Protein AF-A0A7X6YNN5-F1 (afdb_monomer_lite)

Secondary structure (DSSP, 8-state):
---EEEEE--GGG---TTEE---EEEEEEE--SSPP-SEEEEEESSPPPPPEESS--TTS-----TT------SS-SS--------SSS---EEEE---BSS--S---EEEEEE---S--------

pLDDT: mean 73.01, std 19.82, range [29.22, 93.81]

Sequence (126 aa):
MQEYGQQEIPATGFAVEDYDFPSHYVAMSYTISPALNESFSIRDCKNGDSPRRKTPNPRDAQADSDCLALGIVGAASAPTAISLGNSEHEQLHFACSALHFEPAETVDWKIIFHKKPCPDMTIKLL

Radius of gyration: 18.34 Å; chains: 1; bounding box: 44×37×46 Å

Structure (mmCIF, N/CA/C/O backbone):
data_AF-A0A7X6YNN5-F1
#
_entry.id   AF-A0A7X6YNN5-F1
#
loop_
_atom_site.group_PDB
_atom_site.id
_atom_site.type_symbol
_atom_site.label_atom_id
_atom_site.label_alt_id
_atom_site.label_comp_id
_atom_site.label_asym_id
_atom_site.label_entity_id
_atom_site.label_seq_id
_atom_site.pdbx_PDB_ins_code
_atom_site.Cartn_x
_atom_site.Cartn_y
_atom_site.Cartn_z
_atom_site.occupancy
_atom_site.B_iso_or_equiv
_atom_site.au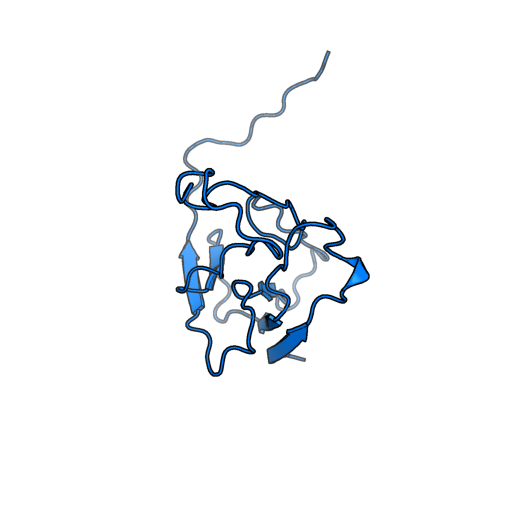th_seq_id
_atom_site.auth_comp_id
_atom_site.auth_asym_id
_atom_site.auth_atom_id
_atom_site.pdbx_PDB_model_num
ATOM 1 N N . MET A 1 1 ? -12.083 17.171 2.187 1.00 53.69 1 MET A N 1
ATOM 2 C CA . MET A 1 1 ? -12.525 16.473 0.964 1.00 53.69 1 MET A CA 1
ATOM 3 C C . MET A 1 1 ? -11.969 15.067 1.039 1.00 53.69 1 MET A C 1
ATOM 5 O O . MET A 1 1 ? -10.799 14.934 1.377 1.00 53.69 1 MET A O 1
ATOM 9 N N . GLN A 1 2 ? -12.804 14.048 0.839 1.00 64.25 2 GLN A N 1
ATOM 10 C CA . GLN A 1 2 ? -12.332 12.672 0.732 1.00 64.25 2 GLN A CA 1
ATOM 11 C C . GLN A 1 2 ? -11.773 12.486 -0.684 1.00 64.25 2 GLN A C 1
ATOM 13 O O . GLN A 1 2 ? -12.465 12.785 -1.654 1.00 64.25 2 GLN A O 1
ATOM 18 N N . GLU A 1 3 ? -10.515 12.082 -0.799 1.00 80.44 3 GLU A N 1
ATOM 19 C CA . GLU A 1 3 ? -9.775 11.978 -2.056 1.00 80.44 3 GLU A CA 1
ATOM 20 C C . GLU A 1 3 ? -9.387 10.518 -2.268 1.00 80.44 3 GLU A C 1
ATOM 22 O O . GLU A 1 3 ? -8.860 9.879 -1.363 1.00 80.44 3 GLU A O 1
ATOM 27 N N . TYR A 1 4 ? -9.672 9.985 -3.453 1.00 89.38 4 TYR A N 1
ATOM 28 C CA . TYR A 1 4 ? -9.289 8.639 -3.866 1.00 89.38 4 TYR A CA 1
ATOM 29 C C . TYR A 1 4 ? -8.782 8.710 -5.300 1.00 89.38 4 TYR A C 1
ATOM 31 O O . TYR A 1 4 ? -9.510 9.178 -6.180 1.00 89.38 4 TYR A O 1
ATOM 39 N N . GLY A 1 5 ? -7.550 8.272 -5.551 1.00 91.69 5 GLY A N 1
ATOM 40 C CA . GLY A 1 5 ? -6.995 8.379 -6.894 1.00 91.69 5 GLY A CA 1
ATOM 41 C C . GLY A 1 5 ? -5.649 7.704 -7.096 1.00 91.69 5 GLY A C 1
ATOM 42 O O . GLY A 1 5 ? -4.892 7.476 -6.153 1.00 91.69 5 GLY A O 1
ATOM 43 N N . GLN A 1 6 ? -5.370 7.413 -8.367 1.00 92.88 6 GLN A N 1
ATOM 44 C CA . GLN A 1 6 ? -4.073 6.931 -8.836 1.00 92.88 6 GLN A CA 1
ATOM 45 C C . GLN A 1 6 ? -3.008 8.002 -8.627 1.00 92.88 6 GLN A C 1
ATOM 47 O O . GLN A 1 6 ? -3.261 9.186 -8.858 1.00 92.88 6 GLN A O 1
ATOM 52 N N . GLN A 1 7 ? -1.829 7.574 -8.210 1.00 90.62 7 GLN A N 1
ATOM 53 C CA . GLN A 1 7 ? -0.639 8.374 -7.980 1.00 90.62 7 GLN A CA 1
ATOM 54 C C . GLN A 1 7 ? 0.572 7.620 -8.533 1.00 90.62 7 GLN A C 1
ATOM 56 O O . GLN A 1 7 ? 0.562 6.393 -8.652 1.00 90.62 7 GLN A O 1
ATOM 61 N N . GLU A 1 8 ? 1.626 8.360 -8.852 1.00 89.56 8 GLU A N 1
ATOM 62 C CA . GLU A 1 8 ? 2.868 7.797 -9.362 1.00 89.56 8 GLU A CA 1
ATOM 63 C C . GLU A 1 8 ? 4.053 8.436 -8.641 1.00 89.56 8 GLU A C 1
ATOM 65 O O . GLU A 1 8 ? 4.121 9.659 -8.483 1.00 89.56 8 GLU A O 1
ATOM 70 N N . ILE A 1 9 ? 4.992 7.608 -8.187 1.00 84.56 9 ILE A N 1
ATOM 71 C CA . ILE A 1 9 ? 6.249 8.085 -7.617 1.00 84.56 9 ILE A CA 1
ATOM 72 C C . ILE A 1 9 ? 7.164 8.529 -8.768 1.00 84.56 9 ILE A C 1
ATOM 74 O O . ILE A 1 9 ? 7.481 7.711 -9.633 1.00 84.56 9 ILE A O 1
ATOM 78 N N . PRO A 1 10 ? 7.650 9.785 -8.781 1.00 77.06 10 PRO A N 1
ATOM 79 C CA . PRO A 1 10 ? 8.563 10.250 -9.819 1.00 77.06 10 PRO A CA 1
ATOM 80 C C . PRO A 1 10 ? 9.834 9.396 -9.892 1.00 77.06 10 PRO A C 1
ATOM 82 O O . PRO A 1 10 ? 10.369 8.986 -8.862 1.00 77.06 10 PRO A O 1
ATOM 85 N N . ALA A 1 11 ? 10.386 9.215 -11.095 1.00 64.00 11 ALA A N 1
ATOM 86 C CA . ALA A 1 11 ? 11.577 8.389 -11.344 1.00 64.00 11 ALA A CA 1
ATOM 87 C C . ALA A 1 11 ? 12.816 8.764 -10.497 1.00 64.00 11 ALA A C 1
ATOM 89 O O . ALA A 1 11 ? 13.683 7.930 -10.245 1.00 64.00 11 ALA A O 1
ATOM 90 N N . THR A 1 12 ? 12.893 10.001 -9.995 1.00 62.09 12 THR A N 1
ATOM 91 C CA . THR A 1 12 ? 13.938 10.445 -9.055 1.00 62.09 12 THR A CA 1
ATOM 92 C C . THR A 1 12 ? 13.847 9.791 -7.672 1.00 62.09 12 THR A C 1
ATOM 94 O O . THR A 1 12 ? 14.797 9.884 -6.901 1.00 62.09 12 THR A O 1
ATOM 97 N N . GLY A 1 13 ? 12.725 9.152 -7.331 1.00 55.66 13 GLY A N 1
ATOM 98 C CA . GLY A 1 13 ? 12.491 8.525 -6.027 1.00 55.66 13 GLY A CA 1
ATOM 99 C C . GLY A 1 13 ? 13.176 7.170 -5.827 1.00 55.66 13 GLY A C 1
ATOM 100 O O . GLY A 1 13 ? 13.282 6.720 -4.691 1.00 55.66 13 GLY A O 1
ATOM 101 N N . PHE A 1 14 ? 13.662 6.532 -6.899 1.00 56.72 14 PHE A N 1
ATOM 102 C CA . PHE A 1 14 ? 14.114 5.133 -6.883 1.00 56.72 14 PHE A CA 1
ATOM 103 C C . PHE A 1 14 ? 15.418 4.876 -7.650 1.00 56.72 14 PHE A C 1
ATOM 105 O O . PHE A 1 14 ? 15.644 3.755 -8.095 1.00 56.72 14 PHE A O 1
ATOM 112 N N . ALA A 1 15 ? 16.267 5.886 -7.855 1.00 57.59 15 ALA A N 1
ATOM 113 C CA . ALA A 1 15 ? 17.431 5.786 -8.741 1.00 57.59 15 ALA A CA 1
ATOM 114 C C . ALA A 1 15 ? 18.527 4.821 -8.223 1.00 57.59 15 ALA A C 1
ATOM 116 O O . ALA A 1 15 ? 19.583 5.238 -7.753 1.00 57.59 15 ALA A O 1
ATOM 117 N N . VAL A 1 16 ? 18.276 3.518 -8.338 1.00 64.50 16 VAL A N 1
ATOM 118 C CA . VAL A 1 16 ? 19.260 2.438 -8.289 1.00 64.50 16 VAL A CA 1
ATOM 119 C C . VAL A 1 16 ? 19.457 1.998 -9.736 1.00 64.50 16 VAL A C 1
ATOM 121 O O . VAL A 1 16 ? 18.518 1.529 -10.378 1.00 64.50 16 VAL A O 1
ATOM 124 N N . GLU A 1 17 ? 20.659 2.205 -10.277 1.00 67.44 17 GLU A N 1
ATOM 125 C CA . GLU A 1 17 ? 20.916 2.122 -11.724 1.00 67.44 17 GLU A CA 1
ATOM 126 C C . GLU A 1 17 ? 20.491 0.783 -12.349 1.00 67.44 17 GLU A C 1
ATOM 128 O O . GLU A 1 17 ? 19.933 0.784 -13.446 1.00 67.44 17 GLU A O 1
ATOM 133 N N . ASP A 1 18 ? 20.632 -0.327 -11.622 1.00 78.44 18 ASP A N 1
ATOM 134 C CA . ASP A 1 18 ? 20.428 -1.685 -12.144 1.00 78.44 18 ASP A CA 1
ATOM 135 C C . ASP A 1 18 ? 19.000 -2.243 -12.013 1.00 78.44 18 ASP A C 1
ATOM 137 O O . ASP A 1 18 ? 18.735 -3.360 -12.475 1.00 78.44 18 ASP A O 1
ATOM 141 N N . TYR A 1 19 ? 18.075 -1.499 -11.399 1.00 80.25 19 TYR A N 1
ATOM 142 C CA . TYR A 1 19 ? 16.723 -1.980 -11.105 1.00 80.25 19 TYR A CA 1
ATOM 143 C C . TYR A 1 19 ? 15.637 -1.037 -11.628 1.00 80.25 19 TYR A C 1
ATOM 145 O O . TYR A 1 19 ? 15.790 0.185 -11.634 1.00 80.25 19 TYR A O 1
ATOM 153 N N . ASP A 1 20 ? 14.529 -1.635 -12.051 1.00 83.50 20 ASP A N 1
ATOM 154 C CA . ASP A 1 20 ? 13.242 -0.989 -12.265 1.00 83.50 20 ASP A CA 1
ATOM 155 C C . ASP A 1 20 ? 12.363 -1.235 -11.035 1.00 83.50 20 ASP A C 1
ATOM 157 O O . ASP A 1 20 ? 12.245 -2.368 -10.556 1.00 83.50 20 ASP A O 1
ATOM 161 N N . PHE A 1 21 ? 11.739 -0.174 -10.525 1.00 84.50 21 PHE A N 1
ATOM 162 C CA . PHE A 1 21 ? 10.860 -0.223 -9.357 1.00 84.50 21 PHE A CA 1
ATOM 163 C C . PHE A 1 21 ? 9.418 0.065 -9.765 1.00 84.50 21 PHE A C 1
ATOM 165 O O . PHE A 1 21 ? 9.199 0.903 -10.642 1.00 84.50 21 PHE A O 1
ATOM 172 N N . PRO A 1 22 ? 8.433 -0.582 -9.124 1.00 87.75 22 PRO A N 1
ATOM 173 C CA . PRO A 1 22 ? 7.044 -0.187 -9.286 1.00 87.75 22 PRO A CA 1
ATOM 174 C C . PRO A 1 22 ? 6.821 1.224 -8.724 1.00 87.75 22 PRO A C 1
ATOM 176 O O . PRO A 1 22 ? 7.281 1.544 -7.626 1.00 87.75 22 PRO A O 1
ATOM 179 N N . SER A 1 23 ? 6.110 2.066 -9.472 1.00 89.00 23 SER A N 1
ATOM 180 C CA . SER A 1 23 ? 5.886 3.480 -9.138 1.00 89.00 23 SER A CA 1
ATOM 181 C C . SER A 1 23 ? 4.417 3.832 -8.914 1.00 89.00 23 SER A C 1
ATOM 183 O O . SER A 1 23 ? 4.139 4.845 -8.269 1.00 89.00 23 SER A O 1
ATOM 185 N N . HIS A 1 24 ? 3.482 3.022 -9.410 1.00 90.75 24 HIS A N 1
ATOM 186 C CA . HIS A 1 24 ? 2.055 3.318 -9.372 1.00 90.75 24 HIS A CA 1
ATOM 187 C C . HIS A 1 24 ? 1.422 2.845 -8.068 1.00 90.75 24 HIS A C 1
ATOM 189 O O . HIS A 1 24 ? 1.661 1.723 -7.623 1.00 90.75 24 HIS A O 1
ATOM 195 N N . TYR A 1 25 ? 0.582 3.682 -7.469 1.00 91.88 25 TYR A N 1
ATOM 196 C CA . TYR A 1 25 ? -0.211 3.336 -6.291 1.00 91.88 25 TYR A CA 1
ATOM 197 C C . TYR A 1 25 ? -1.499 4.156 -6.243 1.00 91.88 25 TYR A C 1
ATOM 199 O O . TYR A 1 25 ? -1.665 5.142 -6.955 1.00 91.88 25 TYR A O 1
ATOM 207 N N . VAL A 1 26 ? -2.416 3.775 -5.364 1.00 91.81 26 VAL A N 1
ATOM 208 C CA . VAL A 1 26 ? -3.630 4.531 -5.071 1.00 91.81 26 VAL A CA 1
ATOM 209 C C . VAL A 1 26 ? -3.513 5.161 -3.698 1.00 91.81 26 VAL A C 1
ATOM 211 O O . VAL A 1 26 ? -3.230 4.474 -2.716 1.00 91.81 26 VAL A O 1
ATOM 214 N N . ALA A 1 27 ? -3.770 6.461 -3.623 1.00 90.44 27 ALA A N 1
ATOM 215 C CA . ALA A 1 27 ? -3.907 7.178 -2.366 1.00 90.44 27 ALA A CA 1
ATOM 216 C C . ALA A 1 27 ? -5.388 7.342 -2.015 1.00 90.44 27 ALA A C 1
ATOM 218 O O . ALA A 1 27 ? -6.222 7.594 -2.888 1.00 90.44 27 ALA A O 1
ATOM 219 N N . MET A 1 28 ? -5.702 7.214 -0.729 1.00 88.38 28 MET A N 1
ATOM 220 C CA . MET A 1 28 ? -7.037 7.423 -0.187 1.00 88.38 28 MET A CA 1
ATOM 221 C C . MET A 1 28 ? -6.963 8.275 1.076 1.00 88.38 28 MET A C 1
ATOM 223 O O . MET A 1 28 ? -6.265 7.905 2.020 1.00 88.38 28 MET A O 1
ATOM 227 N N . SER A 1 29 ? -7.732 9.360 1.133 1.00 87.94 29 SER A N 1
ATOM 228 C CA . SER A 1 29 ? -8.123 9.991 2.391 1.00 87.94 29 SER A CA 1
ATOM 229 C C . SER A 1 29 ? -9.499 9.484 2.823 1.00 87.94 29 SER A C 1
ATOM 231 O O . SER A 1 29 ? -10.320 9.110 1.984 1.00 87.94 29 SER A O 1
ATOM 233 N N . TYR A 1 30 ? -9.750 9.376 4.125 1.00 85.06 30 TYR A N 1
ATOM 234 C CA . TYR A 1 30 ? -11.006 8.825 4.639 1.00 85.06 30 TYR A CA 1
ATOM 235 C C . TYR A 1 30 ? -11.304 9.273 6.067 1.00 85.06 30 TYR A C 1
ATOM 237 O O . TYR A 1 30 ? -10.402 9.585 6.840 1.00 85.06 30 TYR A O 1
ATOM 245 N N . THR A 1 31 ? -12.584 9.266 6.420 1.00 87.12 31 THR A N 1
ATOM 246 C CA . THR A 1 31 ? -13.073 9.388 7.797 1.00 87.12 31 THR A CA 1
ATOM 247 C C . THR A 1 31 ? -13.798 8.099 8.175 1.00 87.12 31 THR A C 1
ATOM 249 O O . THR A 1 31 ? -14.226 7.339 7.302 1.00 87.12 31 THR A O 1
ATOM 252 N N . ILE A 1 32 ? -13.911 7.814 9.474 1.00 84.69 32 ILE A N 1
ATOM 253 C CA . ILE A 1 32 ? -14.641 6.641 9.967 1.00 84.69 32 ILE A CA 1
ATOM 254 C C . ILE A 1 32 ? -15.824 7.095 10.813 1.00 84.69 32 ILE A C 1
ATOM 256 O O . ILE A 1 32 ? -15.679 7.924 11.709 1.00 84.69 32 ILE A O 1
ATOM 260 N N . SER A 1 33 ? -16.995 6.529 10.516 1.00 85.56 33 SER A N 1
ATOM 261 C CA . SER A 1 33 ? -18.228 6.750 11.263 1.00 85.56 33 SER A CA 1
ATOM 262 C C . SER A 1 33 ? -18.903 5.407 11.585 1.00 85.56 33 SER A C 1
ATOM 264 O O . SER A 1 33 ? -19.083 4.598 10.671 1.00 85.56 33 SER A O 1
ATOM 266 N N . PRO A 1 34 ? -19.283 5.152 12.853 1.00 87.00 34 PRO A N 1
ATOM 267 C CA . PRO A 1 34 ? -19.022 6.001 14.019 1.00 87.00 34 PRO A CA 1
ATOM 268 C C . PRO A 1 34 ? -17.521 6.077 14.338 1.00 87.00 34 PRO A C 1
ATOM 270 O O . PRO A 1 34 ? -16.744 5.238 13.887 1.00 87.00 34 PRO A O 1
ATOM 273 N N . ALA A 1 35 ? -17.115 7.080 15.120 1.00 83.50 35 ALA A N 1
ATOM 274 C CA . ALA A 1 35 ? -15.736 7.171 15.588 1.00 83.50 35 ALA A CA 1
ATOM 275 C C . ALA A 1 35 ? -15.342 5.884 16.337 1.00 83.50 35 ALA A C 1
ATOM 277 O O . ALA A 1 35 ? -16.096 5.391 17.180 1.00 83.50 35 ALA A O 1
ATOM 278 N N . LEU A 1 36 ? -14.169 5.342 16.007 1.00 81.56 36 LEU A N 1
ATOM 279 C CA . LEU A 1 36 ? -13.614 4.152 16.650 1.00 81.56 36 LEU A CA 1
ATOM 280 C C . LEU A 1 36 ? -12.753 4.562 17.845 1.00 81.56 36 LEU A C 1
ATOM 282 O O . LEU A 1 36 ? -11.993 5.526 17.763 1.00 81.56 36 LEU A O 1
ATOM 286 N N . ASN A 1 37 ? -12.851 3.807 18.939 1.00 80.50 37 ASN A N 1
ATOM 287 C CA . ASN A 1 37 ? -12.020 4.017 20.133 1.00 80.50 37 ASN A CA 1
ATOM 288 C C . ASN A 1 37 ? -10.762 3.131 20.110 1.00 80.50 37 ASN A C 1
ATOM 290 O O . ASN A 1 37 ? -9.841 3.304 20.909 1.00 80.50 37 ASN A O 1
ATOM 294 N N . GLU A 1 38 ? -10.742 2.143 19.220 1.00 81.19 38 GLU A N 1
ATOM 295 C CA . GLU A 1 38 ? -9.656 1.202 19.015 1.00 81.19 38 GLU A CA 1
ATOM 296 C C . GLU A 1 38 ? -8.581 1.776 18.088 1.00 81.19 38 GLU A C 1
ATOM 298 O O . GLU A 1 38 ? -8.851 2.553 17.174 1.00 81.19 38 GLU A O 1
ATOM 303 N N . SER A 1 39 ? -7.338 1.328 18.273 1.00 84.81 39 SER A N 1
ATOM 304 C CA . SER A 1 39 ? -6.283 1.591 17.297 1.00 84.81 39 SER A CA 1
ATOM 305 C C . SER A 1 39 ? -6.527 0.751 16.044 1.00 84.81 39 SER A C 1
ATOM 307 O O . SER A 1 39 ? -6.757 -0.456 16.138 1.00 84.81 39 SER A O 1
ATOM 309 N N . PHE A 1 40 ? -6.455 1.369 14.867 1.00 86.00 40 PHE A N 1
ATOM 310 C CA . PHE A 1 40 ? -6.633 0.679 13.594 1.00 86.00 40 PHE A CA 1
ATOM 311 C C . PHE A 1 40 ? -5.698 1.227 12.509 1.00 86.00 40 PHE A C 1
ATOM 313 O O . PHE A 1 40 ? -5.082 2.282 12.651 1.00 86.00 40 PHE A O 1
ATOM 320 N N . SER A 1 41 ? -5.602 0.494 11.403 1.00 85.50 41 SER A N 1
ATOM 321 C CA . SER A 1 41 ? -4.966 0.938 10.161 1.00 85.50 41 SER A CA 1
ATOM 322 C C . SER A 1 41 ? -5.713 0.371 8.959 1.00 85.50 41 SER A C 1
ATOM 324 O O . SER A 1 41 ? -6.167 -0.772 9.024 1.00 85.50 41 SER A O 1
ATOM 326 N N . ILE A 1 42 ? -5.771 1.107 7.852 1.00 87.19 42 ILE A N 1
ATOM 327 C CA . ILE A 1 42 ? -6.239 0.586 6.562 1.00 87.19 42 ILE A CA 1
ATOM 328 C C . ILE A 1 42 ? -5.042 0.144 5.718 1.00 87.19 42 ILE A C 1
ATOM 330 O O . ILE A 1 42 ? -4.034 0.845 5.656 1.00 87.19 42 ILE A O 1
ATOM 334 N N . ARG A 1 43 ? -5.147 -1.025 5.081 1.00 86.81 43 ARG A N 1
ATOM 335 C CA . ARG A 1 43 ? -4.125 -1.566 4.174 1.00 86.81 43 ARG A CA 1
ATOM 336 C C . ARG A 1 43 ? -4.770 -2.159 2.929 1.00 86.81 43 ARG A C 1
ATOM 338 O O . ARG A 1 43 ? -5.867 -2.701 3.010 1.00 86.81 43 ARG A O 1
ATOM 345 N N . ASP A 1 44 ? -4.053 -2.114 1.818 1.00 90.75 44 ASP A N 1
ATOM 346 C CA . ASP A 1 44 ? -4.310 -2.959 0.655 1.00 90.75 44 ASP A CA 1
ATOM 347 C C . ASP A 1 44 ? -4.274 -4.459 1.020 1.00 90.75 44 ASP A C 1
ATOM 349 O O . ASP A 1 44 ? -3.510 -4.910 1.888 1.00 90.75 44 ASP A O 1
ATOM 353 N N . CYS A 1 45 ? -5.133 -5.247 0.387 1.00 88.62 45 CYS A N 1
ATOM 354 C CA . CYS A 1 45 ? -5.125 -6.699 0.479 1.00 88.62 45 CYS A CA 1
ATOM 355 C C . CYS A 1 45 ? -4.074 -7.338 -0.430 1.00 88.62 45 CYS A C 1
ATOM 357 O O . CYS A 1 45 ? -3.626 -8.444 -0.113 1.00 88.62 45 CYS A O 1
ATOM 359 N N . LYS A 1 46 ? -3.692 -6.674 -1.523 1.00 87.00 46 LYS A N 1
ATOM 360 C CA . LYS A 1 46 ? -2.691 -7.164 -2.471 1.00 87.00 46 LYS A CA 1
ATOM 361 C C . LYS A 1 46 ? -1.278 -6.830 -1.997 1.00 87.00 46 LYS A C 1
ATOM 363 O O . LYS A 1 46 ? -1.041 -5.851 -1.290 1.00 87.00 46 LYS A O 1
ATOM 368 N N . ASN A 1 47 ? -0.336 -7.681 -2.393 1.00 86.00 47 ASN A N 1
ATOM 369 C CA . ASN A 1 47 ? 1.084 -7.380 -2.279 1.00 86.00 47 ASN A CA 1
ATOM 370 C C . ASN A 1 47 ? 1.510 -6.544 -3.486 1.00 86.00 47 ASN A C 1
ATOM 372 O O . ASN A 1 47 ? 0.965 -6.712 -4.576 1.00 86.00 47 ASN A O 1
ATOM 376 N N . GLY A 1 48 ? 2.490 -5.671 -3.273 1.00 85.00 48 GLY A N 1
ATOM 377 C CA . GLY A 1 48 ? 3.096 -4.902 -4.353 1.00 85.00 48 GLY A CA 1
ATOM 378 C C . GLY A 1 48 ? 4.004 -5.767 -5.211 1.00 85.00 48 GLY A C 1
ATOM 379 O O . GLY A 1 48 ? 4.395 -6.868 -4.812 1.00 85.00 48 GLY A O 1
ATOM 380 N N . ASP A 1 49 ? 4.355 -5.243 -6.375 1.00 85.25 49 ASP A N 1
ATOM 381 C CA . ASP A 1 49 ? 5.326 -5.887 -7.246 1.00 85.25 49 ASP A CA 1
ATOM 382 C C . ASP A 1 49 ? 6.735 -5.779 -6.643 1.00 85.25 49 ASP A C 1
ATOM 384 O O . ASP A 1 49 ? 7.102 -4.775 -6.029 1.00 85.25 49 ASP A O 1
ATOM 388 N N . SER A 1 50 ? 7.561 -6.803 -6.842 1.00 83.50 50 SER A N 1
ATOM 389 C CA . SER A 1 50 ? 8.979 -6.726 -6.484 1.00 83.50 50 SER A CA 1
ATOM 390 C C . SER A 1 50 ? 9.767 -5.961 -7.555 1.00 83.50 50 SER A C 1
ATOM 392 O O . SER A 1 50 ? 9.447 -6.075 -8.744 1.00 83.50 50 SER A O 1
ATOM 394 N N . PRO A 1 51 ? 10.830 -5.227 -7.178 1.00 84.50 51 PRO A N 1
ATOM 395 C CA . PRO A 1 51 ? 11.737 -4.605 -8.139 1.00 84.50 51 PRO A CA 1
ATOM 396 C C . PRO A 1 51 ? 12.310 -5.622 -9.133 1.00 84.50 51 PRO A C 1
ATOM 398 O O . PRO A 1 51 ? 12.555 -6.781 -8.792 1.00 84.50 51 PRO A O 1
ATOM 401 N N . ARG A 1 52 ? 12.551 -5.193 -10.373 1.00 83.69 52 ARG A N 1
ATOM 402 C CA 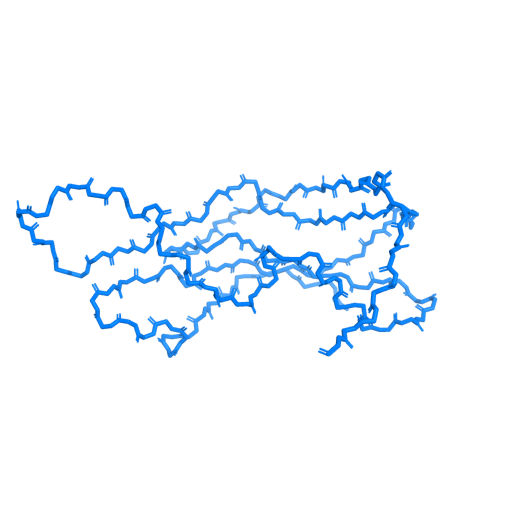. ARG A 1 52 ? 13.048 -6.044 -11.466 1.00 83.69 52 ARG A CA 1
ATOM 403 C C . ARG A 1 52 ? 14.442 -5.587 -11.878 1.00 83.69 52 ARG A C 1
ATOM 405 O O . ARG A 1 52 ? 14.682 -4.394 -11.988 1.00 83.69 52 ARG A O 1
ATOM 412 N N . ARG A 1 53 ? 15.374 -6.510 -12.129 1.00 81.19 53 ARG A N 1
ATOM 413 C CA . ARG A 1 53 ? 16.699 -6.153 -12.676 1.00 81.19 53 ARG A CA 1
ATOM 414 C C . ARG A 1 53 ? 16.590 -5.803 -14.155 1.00 81.19 53 ARG A C 1
ATOM 416 O O . ARG A 1 53 ? 16.006 -6.572 -14.916 1.00 81.19 53 ARG A O 1
ATOM 423 N N . LYS A 1 54 ? 17.238 -4.712 -14.569 1.00 79.19 54 LYS A N 1
ATOM 424 C CA . LYS A 1 54 ? 17.287 -4.271 -15.976 1.00 79.19 54 LYS A CA 1
ATOM 425 C C . LYS A 1 54 ? 18.094 -5.214 -16.865 1.00 79.19 54 LYS A C 1
ATOM 427 O O . LYS A 1 54 ? 17.776 -5.398 -18.036 1.00 79.19 54 LYS A O 1
ATOM 432 N N . THR A 1 55 ? 19.146 -5.819 -16.315 1.00 77.81 55 THR A N 1
ATOM 433 C CA . THR A 1 55 ? 20.017 -6.763 -17.024 1.00 77.81 55 THR A CA 1
ATOM 434 C C . THR A 1 55 ? 20.011 -8.126 -16.319 1.00 77.81 55 THR A C 1
ATOM 436 O O . THR A 1 55 ? 20.575 -8.274 -15.231 1.00 77.81 55 THR A O 1
ATOM 439 N N . PRO A 1 56 ? 19.369 -9.155 -16.906 1.00 64.94 56 PRO A N 1
ATOM 440 C CA . PRO A 1 56 ? 19.422 -10.510 -16.372 1.00 64.94 56 PRO A CA 1
ATOM 441 C C . PRO A 1 56 ? 20.827 -11.084 -16.581 1.00 64.94 56 PRO A C 1
ATOM 443 O O . PRO A 1 56 ? 21.294 -11.200 -17.713 1.00 64.94 56 PRO A O 1
ATOM 446 N N . ASN A 1 57 ? 21.514 -11.464 -15.506 1.00 64.25 57 ASN A N 1
ATOM 447 C CA . ASN A 1 57 ? 22.769 -12.202 -15.607 1.00 64.25 57 ASN A CA 1
ATOM 448 C C . ASN A 1 57 ? 22.453 -13.708 -15.561 1.00 64.25 57 ASN A C 1
ATOM 450 O O . ASN A 1 57 ? 21.960 -14.181 -14.539 1.00 64.25 57 ASN A O 1
ATOM 454 N N . PRO A 1 58 ? 22.743 -14.491 -16.615 1.00 58.34 58 PRO A N 1
ATOM 455 C CA . PRO A 1 58 ? 22.345 -15.902 -16.706 1.00 58.34 58 PRO A CA 1
ATOM 456 C C . PRO A 1 58 ? 23.020 -16.828 -15.678 1.00 58.34 58 PRO A C 1
ATOM 458 O O . PRO A 1 58 ? 22.669 -18.002 -15.593 1.00 58.34 58 PRO A O 1
ATOM 461 N N . ARG A 1 59 ? 24.008 -16.328 -14.922 1.00 57.94 59 ARG A N 1
ATOM 462 C CA . ARG A 1 59 ? 24.687 -17.060 -13.838 1.00 57.94 59 ARG A CA 1
ATOM 463 C C . ARG A 1 59 ? 24.154 -16.749 -12.448 1.00 57.94 59 ARG A C 1
ATOM 465 O O . ARG A 1 59 ? 24.494 -17.469 -11.511 1.00 57.94 59 ARG A O 1
ATOM 472 N N . ASP A 1 60 ? 23.354 -15.701 -12.312 1.00 56.66 60 ASP A N 1
ATOM 473 C CA . ASP A 1 60 ? 22.684 -15.447 -11.053 1.00 56.66 60 ASP A CA 1
ATOM 474 C C . ASP A 1 60 ? 21.529 -16.446 -11.016 1.00 56.66 60 ASP A C 1
ATOM 476 O O . ASP A 1 60 ? 20.668 -16.445 -11.899 1.00 56.66 60 ASP A O 1
ATOM 480 N N . ALA A 1 61 ? 21.541 -17.357 -10.035 1.00 52.81 61 ALA A N 1
ATOM 481 C CA . ALA A 1 61 ? 20.333 -18.103 -9.707 1.00 52.81 61 ALA A CA 1
ATOM 482 C C . ALA A 1 61 ? 19.196 -17.082 -9.634 1.00 52.81 61 ALA A C 1
ATOM 484 O O . ALA A 1 61 ? 19.446 -15.952 -9.208 1.00 52.81 61 ALA A O 1
ATOM 485 N N . GLN A 1 62 ? 17.996 -17.455 -10.082 1.00 49.16 62 GLN A N 1
ATOM 486 C CA . GLN A 1 62 ? 16.779 -16.675 -9.885 1.00 49.16 62 GLN A CA 1
ATOM 487 C C . GLN A 1 62 ? 16.596 -16.504 -8.369 1.00 49.16 62 GLN A C 1
ATOM 489 O O . GLN A 1 62 ? 15.884 -17.259 -7.719 1.00 49.16 62 GLN A O 1
ATOM 494 N N . ALA A 1 63 ? 17.366 -15.598 -7.778 1.00 46.38 63 ALA A N 1
ATOM 495 C CA . ALA A 1 63 ? 17.242 -15.177 -6.417 1.00 46.38 63 ALA A CA 1
ATOM 496 C C . ALA A 1 63 ? 15.935 -14.426 -6.471 1.00 46.38 63 ALA A C 1
ATOM 498 O O . ALA A 1 63 ? 15.846 -13.378 -7.118 1.00 46.38 63 ALA A O 1
ATOM 499 N N . ASP A 1 64 ? 14.913 -15.054 -5.902 1.00 45.72 64 ASP A N 1
ATOM 500 C CA . ASP A 1 64 ? 13.686 -14.375 -5.560 1.00 45.72 64 ASP A CA 1
ATOM 501 C C . ASP A 1 64 ? 14.118 -13.032 -4.978 1.00 45.72 64 ASP A C 1
ATOM 503 O O . ASP A 1 64 ? 14.925 -12.972 -4.041 1.00 45.72 64 ASP A O 1
ATOM 507 N N . SER A 1 65 ? 13.727 -11.950 -5.650 1.00 49.06 65 SER A N 1
ATOM 508 C CA . SER A 1 65 ? 14.080 -10.575 -5.297 1.00 49.06 65 SER A CA 1
ATOM 509 C C . SER A 1 65 ? 13.303 -10.170 -4.035 1.00 49.06 65 SER A C 1
ATOM 511 O O . SER A 1 65 ? 12.680 -9.112 -3.972 1.00 49.06 65 SER A O 1
ATOM 513 N N . ASP A 1 66 ? 13.324 -11.037 -3.030 1.00 42.47 66 ASP A N 1
ATOM 514 C CA . ASP A 1 66 ? 12.490 -11.030 -1.837 1.00 42.47 66 ASP A CA 1
ATOM 515 C C . ASP A 1 66 ? 12.953 -9.999 -0.810 1.00 42.47 66 ASP A C 1
ATOM 517 O O . ASP A 1 66 ? 12.323 -9.840 0.233 1.00 42.47 66 ASP A O 1
ATOM 521 N N . CYS A 1 67 ? 14.061 -9.288 -1.054 1.00 43.56 67 CYS A N 1
ATOM 522 C CA . CYS A 1 67 ? 14.641 -8.435 -0.021 1.00 43.56 67 CYS A CA 1
ATOM 523 C C . CYS A 1 67 ? 15.400 -7.205 -0.535 1.00 43.56 67 CYS A C 1
ATOM 525 O O . CYS A 1 67 ? 16.412 -6.811 0.041 1.00 43.56 67 CYS A O 1
ATOM 527 N N . LEU A 1 68 ? 14.901 -6.535 -1.577 1.00 44.78 68 LEU A N 1
ATOM 528 C CA . LEU A 1 68 ? 15.171 -5.100 -1.716 1.00 44.78 68 LEU A CA 1
ATOM 529 C C . LEU A 1 68 ? 14.086 -4.335 -0.962 1.00 44.78 68 LEU A C 1
ATOM 531 O O . LEU A 1 68 ? 13.155 -3.787 -1.545 1.00 44.78 68 LEU A O 1
ATOM 535 N N . ALA A 1 69 ? 14.217 -4.311 0.365 1.00 44.69 69 ALA A N 1
ATOM 536 C CA . ALA A 1 69 ? 13.472 -3.392 1.212 1.00 44.69 69 ALA A CA 1
ATOM 537 C C . ALA A 1 69 ? 14.014 -1.972 0.986 1.00 44.69 69 ALA A C 1
ATOM 539 O O . ALA A 1 69 ? 14.758 -1.431 1.805 1.00 44.69 69 ALA A O 1
ATOM 540 N N . LEU A 1 70 ? 13.676 -1.361 -0.153 1.00 46.41 70 LEU A N 1
ATOM 541 C CA . LEU A 1 70 ? 13.774 0.084 -0.263 1.00 46.41 70 LEU A CA 1
ATOM 542 C C . LEU A 1 70 ? 12.714 0.660 0.665 1.00 46.41 70 LEU A C 1
ATOM 544 O O . LEU A 1 70 ? 11.519 0.625 0.379 1.00 46.41 70 LEU A O 1
ATOM 548 N N . GLY A 1 71 ? 13.178 1.158 1.806 1.00 42.78 71 GLY A N 1
ATOM 549 C CA . GLY A 1 71 ? 12.392 1.981 2.704 1.00 42.78 71 GLY A CA 1
ATOM 550 C C . GLY A 1 71 ? 12.060 3.301 2.025 1.00 42.78 71 GLY A C 1
ATOM 551 O O . GLY A 1 71 ? 12.584 4.342 2.414 1.00 42.78 71 GLY A O 1
ATOM 552 N N . ILE A 1 72 ? 11.170 3.283 1.031 1.00 43.66 72 ILE A N 1
ATOM 553 C CA . ILE A 1 72 ? 10.327 4.448 0.830 1.00 43.66 72 ILE A CA 1
ATOM 554 C C . ILE A 1 72 ? 9.506 4.535 2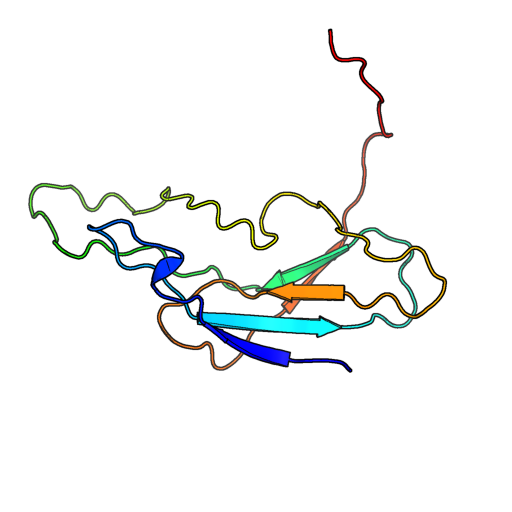.100 1.00 43.66 72 ILE A C 1
ATOM 556 O O . ILE A 1 72 ? 8.604 3.736 2.351 1.00 43.66 72 ILE A O 1
ATOM 560 N N . VAL A 1 73 ? 9.881 5.492 2.942 1.00 46.44 73 VAL A N 1
ATOM 561 C CA . VAL A 1 73 ? 9.073 5.940 4.067 1.00 46.44 73 VAL A CA 1
ATOM 562 C C . VAL A 1 73 ? 7.847 6.633 3.476 1.00 46.44 73 VAL A C 1
ATOM 564 O O . VAL A 1 73 ? 7.727 7.849 3.440 1.00 46.44 73 VAL A O 1
ATOM 567 N N . GLY A 1 74 ? 6.947 5.810 2.958 1.00 45.09 74 GLY A N 1
ATOM 568 C CA . GLY A 1 74 ? 5.564 6.104 2.655 1.00 45.09 74 GLY A CA 1
ATOM 569 C C . GLY A 1 74 ? 4.732 5.184 3.533 1.00 45.09 74 GLY A C 1
ATOM 570 O O . GLY A 1 74 ? 4.113 4.252 3.044 1.00 45.09 74 GLY A O 1
ATOM 571 N N . ALA A 1 75 ? 4.802 5.390 4.851 1.00 40.50 75 ALA A N 1
ATOM 572 C CA . ALA A 1 75 ? 3.845 4.839 5.812 1.00 40.50 75 ALA A CA 1
ATOM 573 C C . ALA A 1 75 ? 3.594 3.310 5.763 1.00 40.50 75 ALA A C 1
ATOM 575 O O . ALA A 1 75 ? 2.506 2.852 6.105 1.00 40.50 75 ALA A O 1
ATOM 576 N N . ALA A 1 76 ? 4.595 2.498 5.411 1.00 44.25 76 ALA A N 1
ATOM 577 C CA . ALA A 1 76 ? 4.531 1.045 5.547 1.00 44.25 76 ALA A CA 1
ATOM 578 C C . ALA A 1 76 ? 5.643 0.560 6.494 1.00 44.25 76 ALA A C 1
ATOM 580 O O . ALA A 1 76 ? 6.824 0.636 6.182 1.00 44.25 76 ALA A O 1
ATOM 581 N N . SER A 1 77 ? 5.243 0.038 7.658 1.00 40.84 77 SER A N 1
ATOM 582 C CA . SER A 1 77 ? 6.079 -0.647 8.666 1.00 40.84 77 SER A CA 1
ATOM 583 C C . SER A 1 77 ? 6.711 0.165 9.814 1.00 40.84 77 SER A C 1
ATOM 585 O O . SER A 1 77 ? 7.685 -0.268 10.426 1.00 40.84 77 SER A O 1
ATOM 587 N N . ALA A 1 78 ? 6.060 1.242 10.239 1.00 33.81 78 ALA A N 1
ATOM 588 C CA . ALA A 1 78 ? 5.906 1.536 11.665 1.00 33.81 78 ALA A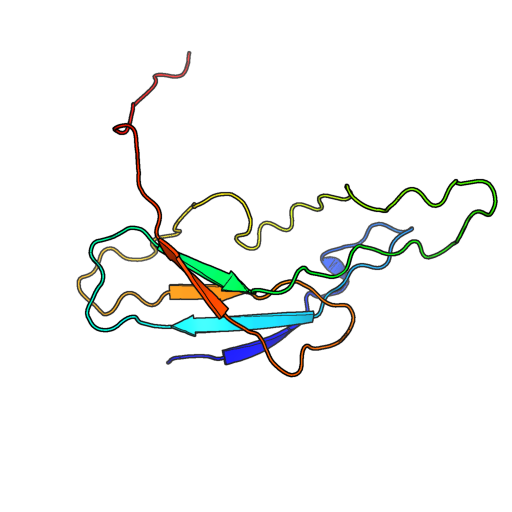 CA 1
ATOM 589 C C . ALA A 1 78 ? 4.530 2.188 11.845 1.00 33.81 78 ALA A C 1
ATOM 591 O O . ALA A 1 78 ? 4.156 3.008 11.003 1.00 33.81 78 ALA A O 1
ATOM 592 N N . PRO A 1 79 ? 3.748 1.863 12.888 1.00 36.06 79 PRO A N 1
ATOM 593 C CA . PRO A 1 79 ? 2.563 2.632 13.229 1.00 36.06 79 PRO A CA 1
ATOM 594 C C . PRO A 1 79 ? 3.017 3.963 13.837 1.00 36.06 79 PRO A C 1
ATOM 596 O O . PRO A 1 79 ? 2.780 4.242 15.006 1.00 36.06 79 PRO A O 1
ATOM 599 N N . THR A 1 80 ? 3.693 4.800 13.056 1.00 32.06 80 THR A N 1
ATOM 600 C CA . THR A 1 80 ? 3.712 6.222 13.350 1.00 32.06 80 THR A CA 1
ATOM 601 C C . THR A 1 80 ? 2.430 6.746 12.739 1.00 32.06 80 THR A C 1
ATOM 603 O O . THR A 1 80 ? 2.386 7.145 11.578 1.00 32.06 80 THR A O 1
ATOM 606 N N . ALA A 1 81 ? 1.353 6.687 13.521 1.00 34.50 81 ALA A N 1
ATOM 607 C CA . ALA A 1 81 ? 0.267 7.623 13.329 1.00 34.50 81 ALA A CA 1
ATOM 608 C C . ALA A 1 81 ? 0.913 9.012 13.378 1.00 34.50 81 ALA A C 1
ATOM 610 O O . ALA A 1 81 ? 1.262 9.505 14.450 1.00 34.50 81 ALA A O 1
ATOM 611 N N . ILE A 1 82 ? 1.152 9.624 12.218 1.00 34.50 82 ILE A N 1
ATOM 612 C CA . ILE A 1 82 ? 1.370 11.062 12.170 1.00 34.50 82 ILE A CA 1
ATOM 613 C C . ILE A 1 82 ? -0.018 11.644 12.419 1.00 34.50 82 ILE A C 1
ATOM 615 O O . ILE A 1 82 ? -0.755 11.970 11.493 1.00 34.50 82 ILE A O 1
ATOM 619 N N . SER A 1 83 ? -0.413 11.678 13.691 1.00 33.31 83 SER A N 1
ATOM 620 C CA . SER A 1 83 ? -1.573 12.425 14.148 1.00 33.31 83 SER A CA 1
ATOM 621 C C . SER A 1 83 ? -1.226 13.900 14.003 1.00 33.31 83 SER A C 1
ATOM 623 O O . SER A 1 83 ? -0.783 14.545 14.952 1.00 33.31 83 SER A O 1
ATOM 625 N N . LEU A 1 84 ? -1.369 14.438 12.793 1.00 34.16 84 LEU A N 1
ATOM 626 C CA . LEU A 1 84 ? -1.447 15.875 12.613 1.00 34.16 84 LEU A CA 1
ATOM 627 C C . LEU A 1 84 ? -2.841 16.301 13.080 1.00 34.16 84 LEU A C 1
ATOM 629 O O . LEU A 1 84 ? -3.820 16.122 12.365 1.00 34.16 84 LEU A O 1
ATOM 633 N N . GLY A 1 85 ? -2.917 16.838 14.294 1.00 29.22 85 GLY A N 1
ATOM 634 C CA . GLY A 1 85 ? -4.126 17.482 14.799 1.00 29.22 85 GLY A CA 1
ATOM 635 C C . GLY A 1 85 ? -4.893 16.644 15.812 1.00 29.22 85 GLY A C 1
ATOM 636 O O . GLY A 1 85 ? -5.833 15.923 15.505 1.00 29.22 85 GLY A O 1
ATOM 637 N N . ASN A 1 86 ? -4.519 16.826 17.067 1.00 34.66 86 ASN A N 1
ATOM 638 C CA . ASN A 1 86 ? -5.410 16.773 18.213 1.00 34.66 86 ASN A CA 1
ATOM 639 C C . ASN A 1 86 ? -6.418 17.931 18.118 1.00 34.66 86 ASN A C 1
ATOM 641 O O . ASN A 1 86 ? -6.223 18.998 18.694 1.00 34.66 86 ASN A O 1
ATOM 645 N N . SER A 1 87 ? -7.500 17.716 17.378 1.00 37.06 87 SER A N 1
ATOM 646 C CA . SER A 1 87 ? -8.713 18.527 17.474 1.00 37.06 87 SER A CA 1
ATOM 647 C C . SER A 1 87 ? -9.919 17.630 17.246 1.00 37.06 87 SER A C 1
ATOM 649 O O . SER A 1 87 ? -9.852 16.753 16.391 1.00 37.06 87 SER A O 1
ATOM 651 N N . GLU A 1 88 ? -11.002 17.856 17.986 1.00 43.28 88 GLU A N 1
ATOM 652 C CA . GLU A 1 88 ? -12.265 17.094 17.972 1.00 43.28 88 GLU A CA 1
ATOM 653 C C . GLU A 1 88 ? -13.087 17.225 16.669 1.00 43.28 88 GLU A C 1
ATOM 655 O O . GLU A 1 88 ? -14.315 17.210 16.669 1.00 43.28 88 GLU A O 1
ATOM 660 N N . HIS A 1 89 ? -12.404 17.365 15.539 1.00 43.84 89 HIS A N 1
ATOM 661 C CA . HIS A 1 89 ? -12.959 17.340 14.198 1.00 43.84 89 HIS A CA 1
ATOM 662 C C . HIS A 1 89 ? -12.640 15.984 13.575 1.00 43.84 89 HIS A C 1
ATOM 664 O O . HIS A 1 89 ? -11.540 15.476 13.776 1.00 43.84 89 HIS A O 1
ATOM 670 N N . GLU A 1 90 ? -13.610 15.411 12.853 1.00 57.50 90 GLU A N 1
ATOM 671 C CA . GLU A 1 90 ? -13.508 14.157 12.093 1.00 57.50 90 GLU A CA 1
ATOM 672 C C . GLU A 1 90 ? -12.071 13.891 11.630 1.00 57.50 90 GLU A C 1
ATOM 674 O O . GLU A 1 90 ? -11.562 14.570 10.735 1.00 57.50 90 GLU A O 1
ATOM 679 N N . GLN A 1 91 ? -11.391 12.951 12.292 1.00 72.56 91 GLN A N 1
ATOM 680 C CA . GLN A 1 91 ? -9.979 12.718 12.036 1.00 72.56 91 GLN A CA 1
ATOM 681 C C . GLN A 1 91 ? -9.837 12.201 10.602 1.00 72.56 91 GLN A C 1
ATOM 683 O O . GLN A 1 91 ? -10.277 11.101 10.274 1.00 72.56 91 GLN A O 1
ATOM 688 N N . LEU A 1 92 ? -9.286 13.034 9.720 1.00 82.69 92 LEU A N 1
ATOM 689 C CA . LEU A 1 92 ? -9.027 12.651 8.341 1.00 82.69 92 LEU A CA 1
ATOM 690 C C . LEU A 1 92 ? -7.786 11.759 8.327 1.00 82.69 92 LEU A C 1
ATOM 692 O O . LEU A 1 92 ? -6.688 12.184 8.687 1.00 82.69 92 LEU A O 1
ATOM 696 N N . HIS A 1 93 ? -7.975 10.515 7.920 1.00 85.12 93 HIS A N 1
ATOM 697 C CA . HIS A 1 93 ? -6.925 9.518 7.796 1.00 85.12 93 HIS A CA 1
ATOM 698 C C . HIS A 1 93 ? -6.464 9.393 6.345 1.00 85.12 93 HIS A C 1
ATOM 700 O O . HIS A 1 93 ? -7.182 9.778 5.423 1.00 85.12 93 HIS A O 1
ATOM 706 N N . PHE A 1 94 ? -5.282 8.803 6.151 1.00 86.62 94 PHE A N 1
ATOM 707 C CA . PHE A 1 94 ? -4.697 8.541 4.838 1.00 86.62 94 PHE A CA 1
ATOM 708 C C . PHE A 1 94 ? -4.189 7.101 4.750 1.00 86.62 94 PHE A C 1
ATOM 710 O O . PHE A 1 94 ? -3.692 6.549 5.735 1.00 86.62 94 PHE A O 1
ATOM 717 N N . ALA A 1 95 ? -4.319 6.489 3.578 1.00 88.00 95 ALA A N 1
ATOM 718 C CA . ALA A 1 95 ? -3.752 5.186 3.256 1.00 88.00 95 ALA A CA 1
ATOM 719 C C . ALA A 1 95 ? -3.258 5.167 1.804 1.00 88.00 95 ALA A C 1
ATOM 721 O O . ALA A 1 95 ? -3.842 5.815 0.935 1.00 88.00 95 ALA A O 1
ATOM 722 N N . CYS A 1 96 ? -2.201 4.397 1.556 1.00 90.81 96 CYS A N 1
ATOM 723 C CA . CYS A 1 96 ? -1.674 4.132 0.221 1.00 90.81 96 CYS A CA 1
ATOM 724 C C . CYS A 1 96 ? -1.758 2.632 -0.071 1.00 90.81 96 CYS A C 1
ATOM 726 O O . CYS A 1 96 ? -1.595 1.811 0.839 1.00 90.81 96 CYS A O 1
ATOM 728 N N . SER A 1 97 ? -2.040 2.286 -1.326 1.00 90.81 97 SER A N 1
ATOM 729 C CA . SER A 1 97 ? -2.019 0.902 -1.787 1.00 90.81 97 SER A CA 1
ATOM 730 C C . SER A 1 97 ? -0.589 0.377 -1.868 1.00 90.81 97 SER A C 1
ATOM 732 O O . SER A 1 97 ? 0.377 1.130 -1.695 1.00 90.81 97 SER A O 1
ATOM 734 N N . ALA A 1 98 ? -0.441 -0.910 -2.167 1.00 88.69 98 ALA A N 1
ATOM 735 C CA . ALA A 1 98 ? 0.861 -1.413 -2.567 1.00 88.69 98 ALA A CA 1
ATOM 736 C C . ALA A 1 98 ? 1.295 -0.802 -3.919 1.00 88.69 98 ALA A C 1
ATOM 738 O O . ALA A 1 98 ? 0.461 -0.302 -4.680 1.00 88.69 98 ALA A O 1
ATOM 739 N N . LEU A 1 99 ? 2.606 -0.810 -4.185 1.00 90.06 99 LEU A N 1
ATOM 740 C CA . LEU A 1 99 ? 3.181 -0.292 -5.426 1.00 90.06 99 LEU A CA 1
ATOM 741 C C . LEU A 1 99 ? 3.119 -1.337 -6.542 1.00 90.06 99 LEU A C 1
ATOM 743 O O . LEU A 1 99 ? 3.465 -2.499 -6.322 1.00 90.06 99 LEU A O 1
ATOM 747 N N . HIS A 1 100 ? 2.764 -0.896 -7.744 1.00 89.19 100 HIS A N 1
ATOM 748 C CA . H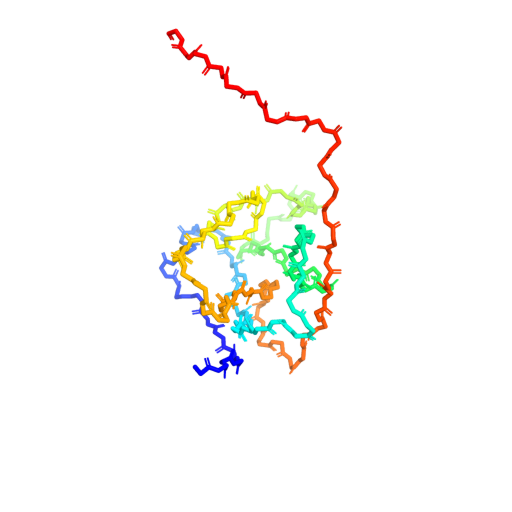IS A 1 100 ? 2.707 -1.716 -8.952 1.00 89.19 100 HIS A CA 1
ATOM 749 C C . HIS A 1 100 ? 3.445 -1.059 -10.125 1.00 89.19 100 HIS A C 1
ATOM 751 O O . HIS A 1 100 ? 3.636 0.161 -10.164 1.00 89.19 100 HIS A O 1
ATOM 757 N N . PHE A 1 101 ? 3.898 -1.869 -11.084 1.00 90.19 101 PHE A N 1
ATOM 758 C CA . PHE A 1 101 ? 4.477 -1.337 -12.325 1.00 90.19 101 PHE A CA 1
ATOM 759 C C . PHE A 1 101 ? 3.423 -0.668 -13.203 1.00 90.19 101 PHE A C 1
ATOM 761 O O . PHE A 1 101 ? 3.725 0.329 -13.845 1.00 90.19 101 PHE A O 1
ATOM 768 N N . GLU A 1 102 ? 2.194 -1.175 -13.169 1.00 93.81 102 GLU A N 1
ATOM 769 C CA . GLU A 1 102 ? 1.046 -0.620 -13.881 1.00 93.81 102 GLU A CA 1
ATOM 770 C C . GLU A 1 102 ? 0.008 -0.095 -12.877 1.00 93.81 102 GLU A C 1
ATOM 772 O O . GLU A 1 102 ? -0.121 -0.666 -11.789 1.00 93.81 102 GLU A O 1
ATOM 777 N N . PRO A 1 103 ? -0.763 0.953 -13.214 1.00 92.62 103 PRO A N 1
ATOM 778 C CA . PRO A 1 103 ? -1.859 1.428 -12.374 1.00 92.62 103 PRO A CA 1
ATOM 779 C C . PRO A 1 103 ? -2.845 0.308 -12.018 1.00 92.62 103 PRO A C 1
ATOM 781 O O . PRO A 1 103 ? -3.314 -0.429 -12.887 1.00 92.62 103 PRO A O 1
ATOM 784 N N . ALA A 1 104 ? -3.211 0.199 -10.740 1.00 88.25 104 ALA A N 1
ATOM 785 C CA . ALA A 1 104 ? -4.198 -0.783 -10.300 1.00 88.25 104 ALA A CA 1
ATOM 786 C C . ALA A 1 104 ? -5.614 -0.317 -10.666 1.00 88.25 104 ALA A C 1
ATOM 788 O O . ALA A 1 104 ? -6.020 0.764 -10.256 1.00 88.25 104 ALA A O 1
ATOM 789 N N . GLU A 1 105 ? -6.408 -1.131 -11.367 1.00 88.81 105 GLU A N 1
ATOM 790 C CA . GLU A 1 105 ? -7.803 -0.771 -11.684 1.00 88.81 105 GLU A CA 1
ATOM 791 C C . GLU A 1 105 ? -8.653 -0.574 -10.420 1.00 88.81 105 GLU A C 1
ATOM 793 O O . GLU A 1 105 ? -9.436 0.372 -10.319 1.00 88.81 105 GLU A O 1
ATOM 798 N N . THR A 1 106 ? -8.478 -1.466 -9.443 1.00 91.31 106 THR A N 1
ATOM 799 C CA . THR A 1 106 ? -9.166 -1.443 -8.151 1.00 91.31 106 THR A CA 1
ATOM 800 C C . THR A 1 106 ? -8.237 -1.885 -7.025 1.00 91.31 106 THR A C 1
ATOM 802 O O . THR A 1 106 ? -7.346 -2.725 -7.210 1.00 91.31 106 THR A O 1
ATOM 805 N N . VAL A 1 107 ? -8.478 -1.325 -5.837 1.00 91.88 107 VAL A N 1
ATOM 806 C CA . VAL A 1 107 ? -7.755 -1.660 -4.606 1.00 91.88 107 VAL A CA 1
ATOM 807 C C . VAL A 1 107 ? -8.738 -2.171 -3.568 1.00 91.88 107 VAL A C 1
ATOM 809 O O . VAL A 1 107 ? -9.693 -1.481 -3.208 1.00 91.88 107 VAL A O 1
ATOM 812 N N . ASP A 1 108 ? -8.464 -3.371 -3.071 1.00 93.81 108 ASP A N 1
ATOM 813 C CA . ASP A 1 108 ? -9.240 -3.997 -2.012 1.00 93.81 108 ASP A CA 1
ATOM 814 C C . ASP A 1 108 ? -8.649 -3.588 -0.664 1.00 93.81 108 ASP A C 1
ATOM 816 O O . ASP A 1 108 ? -7.586 -4.057 -0.257 1.00 93.81 108 ASP A O 1
ATOM 820 N N . TRP A 1 109 ? -9.334 -2.702 0.051 1.00 91.31 109 TRP A N 1
ATOM 821 C CA . TRP A 1 109 ? -8.886 -2.227 1.356 1.00 91.31 109 TRP A CA 1
ATOM 822 C C . TRP A 1 109 ? -9.416 -3.102 2.489 1.00 91.31 109 TRP A C 1
ATOM 824 O O . TRP A 1 109 ? -10.584 -3.485 2.510 1.00 91.31 109 TRP A O 1
ATOM 834 N N . LYS A 1 110 ? -8.576 -3.346 3.493 1.00 90.94 110 LYS A N 1
ATOM 835 C CA . LYS A 1 110 ? -8.968 -3.960 4.765 1.00 90.94 110 LYS A CA 1
ATOM 836 C C . LYS A 1 110 ? -8.614 -3.064 5.941 1.00 90.94 110 LYS A C 1
ATOM 838 O O . LYS A 1 110 ? -7.520 -2.503 6.004 1.00 90.94 110 LYS A O 1
ATOM 843 N N . ILE A 1 111 ? -9.530 -2.986 6.902 1.00 89.81 111 ILE A N 1
ATOM 844 C CA . ILE A 1 111 ? -9.278 -2.391 8.215 1.00 89.81 111 ILE A CA 1
ATOM 845 C C . ILE A 1 111 ? -8.641 -3.462 9.102 1.00 89.81 111 ILE A C 1
ATOM 847 O O . ILE A 1 111 ? -9.137 -4.584 9.202 1.00 89.81 111 ILE A O 1
ATOM 851 N N . ILE A 1 112 ? -7.536 -3.111 9.749 1.00 88.06 112 ILE A N 1
ATOM 852 C CA . ILE A 1 112 ? -6.826 -3.954 10.708 1.00 88.06 112 ILE A CA 1
ATOM 853 C C . ILE A 1 112 ? -6.903 -3.267 12.064 1.00 88.06 112 ILE A C 1
ATOM 855 O O . ILE A 1 112 ? -6.421 -2.145 12.205 1.00 88.06 112 ILE A O 1
ATOM 859 N N . PHE A 1 113 ? -7.480 -3.948 13.050 1.00 87.00 113 PHE A N 1
ATOM 860 C CA . PHE A 1 113 ? -7.528 -3.486 14.434 1.00 87.00 113 PHE A CA 1
ATOM 861 C C . PHE A 1 113 ? -6.293 -3.956 15.197 1.00 87.00 113 PHE A C 1
ATOM 863 O O . PHE A 1 113 ? -5.902 -5.123 15.117 1.00 87.00 113 PHE A O 1
ATOM 870 N N . HIS A 1 114 ? -5.702 -3.052 15.970 1.00 83.75 114 HIS A N 1
ATOM 871 C CA . HIS A 1 114 ? -4.502 -3.307 16.754 1.00 83.75 114 HIS A CA 1
ATOM 872 C C . HIS A 1 114 ? -4.851 -3.368 18.233 1.00 83.75 114 HIS A C 1
ATOM 874 O O . HIS A 1 114 ? -5.415 -2.435 18.806 1.00 83.75 114 HIS A O 1
ATOM 880 N N . LYS A 1 115 ? -4.461 -4.469 18.876 1.00 85.19 115 LYS A N 1
ATOM 881 C CA . LYS A 1 115 ? -4.490 -4.583 20.331 1.00 85.19 115 LYS A CA 1
ATOM 882 C C . LYS A 1 115 ? -3.100 -4.296 20.860 1.00 85.19 115 LYS A C 1
ATOM 884 O O . LYS A 1 115 ? -2.135 -4.922 20.437 1.00 85.19 115 LYS A O 1
ATOM 889 N N . LYS A 1 116 ? -3.016 -3.402 21.835 1.00 85.06 116 LYS A N 1
ATOM 890 C CA . LYS A 1 116 ? -1.788 -3.151 22.576 1.00 85.06 116 LYS A CA 1
ATOM 891 C C . LYS A 1 116 ? -1.713 -4.103 23.775 1.00 85.06 116 LYS A C 1
ATOM 893 O O . LYS A 1 116 ? -2.499 -3.947 24.708 1.00 85.06 116 LYS A O 1
ATOM 898 N N . PRO A 1 117 ? -0.834 -5.121 23.752 1.00 84.25 117 PRO A N 1
ATOM 899 C CA . PRO A 1 117 ? -0.797 -6.132 24.805 1.00 84.25 117 PRO A CA 1
ATOM 900 C C . PRO A 1 117 ? -0.073 -5.643 26.065 1.00 84.25 117 PRO A C 1
ATOM 902 O O . PRO A 1 117 ? -0.339 -6.151 27.150 1.00 84.25 117 PRO A O 1
ATOM 905 N N . CYS A 1 118 ? 0.830 -4.668 25.932 1.00 84.56 118 CYS A N 1
ATOM 906 C CA . CYS A 1 118 ? 1.638 -4.123 27.017 1.00 84.56 118 CYS A CA 1
ATOM 907 C C . CYS A 1 118 ? 1.468 -2.596 27.127 1.00 84.56 118 CYS A C 1
ATOM 909 O O . CYS A 1 118 ? 1.348 -1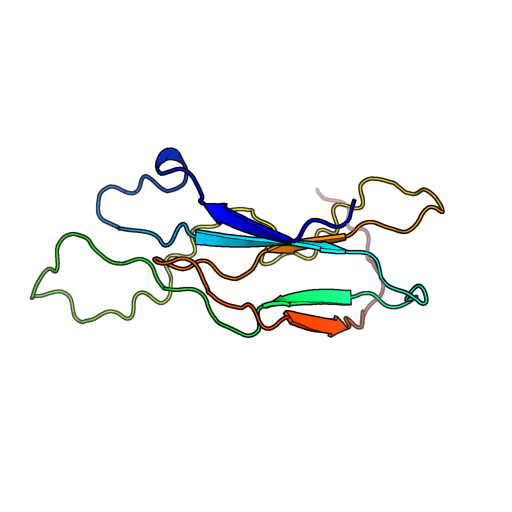.924 26.100 1.00 84.56 118 CYS A O 1
ATOM 911 N N . PRO A 1 119 ? 1.480 -2.021 28.341 1.00 85.19 119 PRO A N 1
ATOM 912 C CA . PRO A 1 119 ? 1.494 -0.569 28.528 1.00 85.19 119 PRO A CA 1
ATOM 913 C C . PRO A 1 119 ? 2.714 0.100 27.877 1.00 85.19 119 PRO A C 1
ATOM 915 O O . PRO A 1 119 ? 3.725 -0.556 27.629 1.00 85.19 119 PRO A O 1
ATOM 918 N N . ASP A 1 120 ? 2.629 1.411 27.627 1.00 86.50 120 ASP A N 1
ATOM 919 C CA . ASP A 1 120 ? 3.813 2.179 27.218 1.00 86.50 120 ASP A CA 1
ATOM 920 C C . ASP A 1 120 ? 4.867 2.173 28.322 1.00 86.50 120 ASP A C 1
ATOM 922 O O . ASP A 1 120 ? 4.544 2.226 29.511 1.00 86.50 120 ASP A O 1
ATOM 926 N N . MET A 1 121 ? 6.133 2.170 27.915 1.00 89.44 121 MET A N 1
ATOM 927 C CA . MET A 1 121 ? 7.265 2.323 28.816 1.00 89.44 121 MET A CA 1
ATOM 928 C C . MET A 1 121 ? 8.166 3.448 28.318 1.00 89.44 121 MET A C 1
ATOM 930 O O . MET A 1 121 ? 8.601 3.454 27.169 1.00 89.44 121 MET A O 1
ATOM 934 N N . THR A 1 122 ? 8.484 4.382 29.209 1.00 91.56 122 THR A N 1
ATOM 935 C CA . THR A 1 122 ? 9.465 5.437 28.947 1.00 91.56 122 THR A CA 1
ATOM 936 C C . THR A 1 122 ? 10.841 4.951 29.375 1.00 91.56 122 THR A C 1
ATOM 938 O O . THR A 1 122 ? 11.057 4.646 30.549 1.00 91.56 122 THR A O 1
ATOM 941 N N . ILE A 1 123 ? 11.787 4.906 28.440 1.00 90.00 123 ILE A N 1
ATOM 942 C CA . ILE A 1 123 ? 13.177 4.531 28.711 1.00 90.00 123 ILE A CA 1
ATOM 943 C C . ILE A 1 123 ? 14.043 5.787 28.601 1.00 90.00 123 ILE A C 1
ATOM 945 O O . ILE A 1 123 ? 13.925 6.547 27.642 1.00 90.00 123 ILE A O 1
ATOM 949 N N . LYS A 1 124 ? 14.915 6.017 29.588 1.00 88.31 124 LYS A N 1
ATOM 950 C CA . LYS A 1 124 ? 15.967 7.033 29.480 1.00 88.31 124 LYS A CA 1
ATOM 951 C C . LYS A 1 124 ? 17.124 6.447 28.680 1.00 88.31 124 LYS A C 1
ATOM 953 O O . LYS A 1 124 ? 17.672 5.421 29.073 1.00 88.31 124 LYS A O 1
ATOM 958 N N . LEU A 1 125 ? 17.469 7.094 27.574 1.00 83.44 125 LEU A N 1
ATOM 959 C CA . LEU A 1 125 ? 18.669 6.774 26.807 1.00 83.44 125 LEU A CA 1
ATOM 960 C C . LEU A 1 125 ? 19.886 7.357 27.547 1.00 83.44 125 LEU A C 1
ATOM 962 O O . LEU A 1 125 ? 19.798 8.477 28.056 1.00 83.44 125 LEU A O 1
ATOM 966 N N . LEU A 1 126 ? 20.961 6.570 27.664 1.00 78.88 126 LEU A N 1
ATOM 967 C CA . LEU A 1 126 ? 22.239 6.968 28.270 1.00 78.88 126 LEU A CA 1
ATOM 968 C C . LEU A 1 126 ? 23.193 7.524 27.213 1.00 78.88 126 LEU A C 1
ATOM 970 O O . LEU A 1 126 ? 23.187 6.971 26.090 1.00 78.88 126 LEU A O 1
#

Foldseek 3Di:
DWDKDKDFDPPVLDPPPFKDDFTIKIKTKDFDPPDDPFDKDKAFPDAEDAIDTPDDDPPDDPPPSPDPPPPPVPPPPDPPPPQPDPDPPGRIDMDMYHGYNDHDPDTDMDMDTDDDPDDDDDDDDD